Protein AF-A0A9W5AZA9-F1 (afdb_monomer)

pLDDT: mean 70.38, std 14.16, range [37.31, 86.62]

Solvent-accessible surface area (backbone atoms only — not comparable to full-atom values): 8116 Å² total; per-residue (Å²): 140,56,72,41,82,27,40,48,10,32,80,71,40,47,62,55,50,53,53,54,44,68,68,46,66,74,88,28,56,55,40,79,75,45,79,44,80,53,86,59,18,37,34,38,29,53,46,67,48,59,81,90,66,75,87,56,78,90,48,60,80,94,71,51,73,92,46,60,69,57,52,50,51,50,49,48,52,53,46,31,61,47,6,53,31,16,6,59,90,76,58,41,76,26,45,71,41,76,64,78,76,63,41,36,20,44,24,85,91,42,80,88,41,62,64,61,61,66,68,56,65,79,79,72,84,81,84,79,79,94,71,90,80,75,132

Sequence (135 aa):
MREIIVASGWRHILDEAVAEASRLPPEWCFEISSAETVDGALKLSAAYFSGDIPLDDHLPPEKKIPHPFRAMMRIRETAREKSIQTCECCGRPGQSVGAGDEARVRCPAHEDVVDAVAWGGAASDGYMFDTRMRR

Foldseek 3Di:
DQKFWAAQQQPLVVVVLQVLQVPPDVQQVKDFPDWDDDLSTIIIGIDTHFDPPDQPVVDDPVPGDDTVVVSSVVSRVVSRVLSQQAANPPRDGFHFDDDGSPTGTHHPVDPVCPPRVVVVDPPDDDDDDDDPDDD

Organism: NCBI:txid1183436

Structure (mmCIF, N/CA/C/O backbone):
data_AF-A0A9W5AZA9-F1
#
_entry.id   AF-A0A9W5AZA9-F1
#
loop_
_atom_site.group_PDB
_atom_site.id
_atom_site.type_symbol
_atom_site.label_atom_id
_atom_site.label_alt_id
_atom_site.label_comp_id
_atom_site.label_asym_id
_atom_site.label_entity_id
_atom_site.label_seq_id
_atom_site.pdbx_PDB_ins_code
_atom_site.Cartn_x
_atom_site.Cartn_y
_atom_site.Cartn_z
_atom_site.occupancy
_atom_site.B_iso_or_equiv
_atom_site.auth_seq_id
_atom_site.auth_comp_id
_atom_site.auth_asym_id
_atom_site.auth_atom_id
_atom_site.pdbx_PDB_model_num
ATOM 1 N N . MET A 1 1 ? 17.398 0.829 2.346 1.00 41.88 1 MET A N 1
ATOM 2 C CA . MET A 1 1 ? 16.178 0.869 3.181 1.00 41.88 1 MET A CA 1
ATOM 3 C C . MET A 1 1 ? 15.027 0.320 2.341 1.00 41.88 1 MET A C 1
ATOM 5 O O . MET A 1 1 ? 14.729 0.926 1.322 1.00 41.88 1 MET A O 1
ATOM 9 N N . ARG A 1 2 ? 14.480 -0.860 2.672 1.00 58.00 2 ARG A N 1
ATOM 10 C CA . ARG A 1 2 ? 13.420 -1.571 1.909 1.00 58.00 2 ARG A CA 1
ATOM 11 C C . ARG A 1 2 ? 12.146 -1.762 2.743 1.00 58.00 2 ARG A C 1
ATOM 13 O O . ARG A 1 2 ? 11.429 -2.738 2.579 1.00 58.00 2 ARG A O 1
ATOM 20 N N . GLU A 1 3 ? 11.931 -0.857 3.684 1.00 60.31 3 GLU A N 1
ATOM 21 C CA . GLU A 1 3 ? 10.948 -0.987 4.753 1.00 60.31 3 GLU A CA 1
ATOM 22 C C . GLU A 1 3 ? 9.810 0.013 4.518 1.00 60.31 3 GLU A C 1
ATOM 24 O O . GLU A 1 3 ? 10.051 1.148 4.101 1.00 60.31 3 GLU A O 1
ATOM 29 N N . ILE A 1 4 ? 8.573 -0.406 4.763 1.00 59.47 4 ILE A N 1
ATOM 30 C CA . ILE A 1 4 ? 7.351 0.345 4.484 1.00 59.47 4 ILE A CA 1
ATOM 31 C C . ILE A 1 4 ? 6.523 0.377 5.761 1.00 59.47 4 ILE A C 1
ATOM 33 O O . ILE A 1 4 ? 6.004 -0.653 6.161 1.00 59.47 4 ILE A O 1
ATOM 37 N N . ILE A 1 5 ? 6.364 1.546 6.375 1.00 57.38 5 ILE A N 1
ATOM 38 C CA . ILE A 1 5 ? 5.525 1.716 7.568 1.00 57.38 5 ILE A CA 1
ATOM 39 C C . ILE A 1 5 ? 4.100 2.100 7.127 1.00 57.38 5 ILE A C 1
ATOM 41 O O . ILE A 1 5 ? 3.917 3.058 6.373 1.00 57.38 5 ILE A O 1
ATOM 45 N N . VAL A 1 6 ? 3.099 1.348 7.580 1.00 59.56 6 VAL A N 1
ATOM 46 C CA . VAL A 1 6 ? 1.676 1.427 7.216 1.00 59.56 6 VAL A CA 1
ATOM 47 C C . VAL A 1 6 ? 0.844 1.510 8.496 1.00 59.56 6 VAL A C 1
ATOM 49 O O . VAL A 1 6 ? 1.159 0.847 9.474 1.00 59.56 6 VAL A O 1
ATOM 52 N N . ALA A 1 7 ? -0.220 2.316 8.516 1.00 63.88 7 ALA A N 1
ATOM 53 C CA . ALA A 1 7 ? -1.027 2.513 9.724 1.00 63.88 7 ALA A CA 1
ATOM 54 C C . ALA A 1 7 ? -1.801 1.254 10.173 1.00 63.88 7 ALA A C 1
ATOM 56 O O . ALA A 1 7 ? -1.873 0.246 9.470 1.00 63.88 7 ALA A O 1
ATOM 57 N N . SER A 1 8 ? -2.410 1.368 11.344 1.00 62.84 8 SER A N 1
ATOM 58 C CA . SER A 1 8 ? -2.934 0.321 12.216 1.00 62.84 8 SER A CA 1
ATOM 59 C C . SER A 1 8 ? -3.923 -0.668 11.546 1.00 62.84 8 SER A C 1
ATOM 61 O O . SER A 1 8 ? -3.855 -1.863 11.818 1.00 62.84 8 SER A O 1
ATOM 63 N N . GLY A 1 9 ? -4.727 -0.240 10.554 1.00 60.22 9 GLY A N 1
ATOM 64 C CA . GLY A 1 9 ? -5.720 -1.031 9.781 1.00 60.22 9 GLY A CA 1
ATOM 65 C C . GLY A 1 9 ? -5.203 -2.087 8.788 1.00 60.22 9 GLY A C 1
ATOM 66 O O . GLY A 1 9 ? -5.942 -2.540 7.915 1.00 60.22 9 GLY A O 1
ATOM 67 N N . TRP A 1 10 ? -3.931 -2.461 8.851 1.00 69.44 10 TRP A N 1
ATOM 68 C CA . TRP A 1 10 ? -3.207 -3.090 7.743 1.00 69.44 10 TRP A CA 1
ATOM 69 C C . TRP A 1 10 ? -3.483 -4.577 7.487 1.00 69.44 10 TRP A C 1
ATOM 71 O O . TRP A 1 10 ? -3.252 -5.049 6.375 1.00 69.44 10 TRP A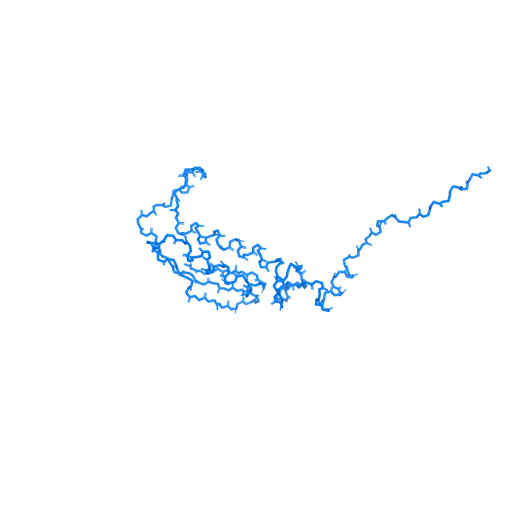 O 1
ATOM 81 N N . ARG A 1 11 ? -3.931 -5.344 8.489 1.00 68.00 11 ARG A N 1
ATOM 82 C CA . ARG A 1 11 ? -3.988 -6.818 8.394 1.00 68.00 11 ARG A CA 1
ATOM 83 C C . ARG A 1 11 ? -4.938 -7.302 7.300 1.00 68.00 11 ARG A C 1
ATOM 85 O O . ARG A 1 11 ? -4.662 -8.303 6.655 1.00 68.00 11 ARG A O 1
ATOM 92 N N . HIS A 1 12 ? -6.001 -6.542 7.048 1.00 71.44 12 HIS A N 1
ATOM 93 C CA . HIS A 1 12 ? -6.952 -6.784 5.961 1.00 71.44 12 HIS A CA 1
ATOM 94 C C . HIS A 1 12 ? -6.482 -6.256 4.597 1.00 71.44 12 HIS A C 1
ATOM 96 O O . HIS A 1 12 ? -7.075 -6.583 3.578 1.00 71.44 12 HIS A O 1
ATOM 102 N N . ILE A 1 13 ? -5.419 -5.453 4.572 1.00 75.62 13 ILE A N 1
ATOM 103 C CA . ILE A 1 13 ? -4.861 -4.830 3.365 1.00 75.62 13 ILE A CA 1
ATOM 104 C C . ILE A 1 13 ? -3.607 -5.574 2.897 1.00 75.62 13 ILE A C 1
ATOM 106 O O . ILE A 1 13 ? -3.236 -5.467 1.730 1.00 75.62 13 ILE A O 1
ATOM 110 N N . LEU A 1 14 ? -2.971 -6.362 3.773 1.00 76.31 14 LEU A N 1
ATOM 111 C CA . LEU A 1 14 ? -1.804 -7.170 3.424 1.00 76.31 14 LEU A CA 1
ATOM 112 C C . LEU A 1 14 ? -2.098 -8.086 2.234 1.00 76.31 14 LEU A C 1
ATOM 114 O O . LEU A 1 14 ? -1.330 -8.084 1.278 1.00 76.31 14 LEU A O 1
ATOM 118 N N . ASP A 1 15 ? -3.215 -8.815 2.263 1.00 77.06 15 ASP A N 1
ATOM 119 C CA . ASP A 1 15 ? -3.584 -9.740 1.187 1.00 77.06 15 ASP A CA 1
ATOM 120 C C . ASP A 1 15 ? -3.791 -9.003 -0.144 1.00 77.06 15 ASP A C 1
ATOM 122 O O . ASP A 1 15 ? -3.382 -9.487 -1.198 1.00 77.06 15 ASP A O 1
ATOM 126 N N . GLU A 1 16 ? -4.353 -7.791 -0.108 1.00 78.62 16 GLU A N 1
ATOM 127 C CA . GLU A 1 16 ? -4.492 -6.949 -1.298 1.00 78.62 16 GLU A CA 1
ATOM 128 C C . GLU A 1 16 ? -3.138 -6.450 -1.812 1.00 78.62 16 GLU A C 1
ATOM 130 O O . GLU A 1 16 ? -2.905 -6.433 -3.021 1.00 78.62 16 GLU A O 1
ATOM 135 N N . ALA A 1 17 ? -2.234 -6.063 -0.910 1.00 79.94 17 ALA A N 1
ATOM 136 C CA . ALA A 1 17 ? -0.889 -5.619 -1.260 1.00 79.94 17 ALA A CA 1
ATOM 137 C C . ALA A 1 17 ? -0.052 -6.765 -1.853 1.00 79.94 17 ALA A C 1
ATOM 139 O O . ALA A 1 17 ? 0.654 -6.558 -2.839 1.00 79.94 17 ALA A O 1
ATOM 140 N N . VAL A 1 18 ? -0.171 -7.976 -1.300 1.00 81.56 18 VAL A N 1
ATOM 141 C CA . VAL A 1 18 ? 0.442 -9.202 -1.835 1.00 81.56 18 VAL A CA 1
ATOM 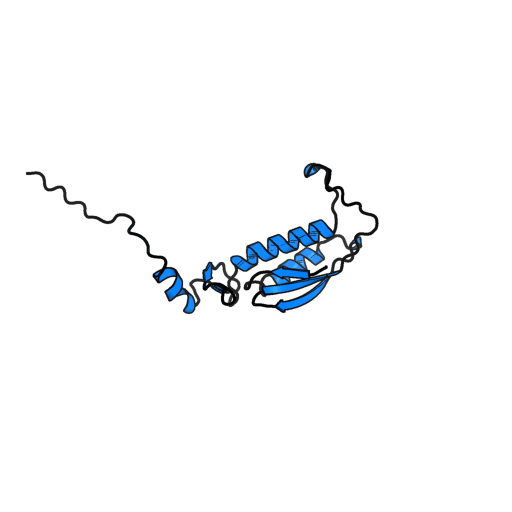142 C C . VAL A 1 18 ? -0.159 -9.549 -3.198 1.00 81.56 18 VAL A C 1
ATOM 144 O O . VAL A 1 18 ? 0.576 -9.854 -4.137 1.00 81.56 18 VAL A O 1
ATOM 147 N N . ALA A 1 19 ? -1.481 -9.449 -3.351 1.00 83.38 19 ALA A N 1
ATOM 148 C CA . ALA A 1 19 ? -2.140 -9.688 -4.630 1.00 83.38 19 ALA A CA 1
ATOM 149 C C . ALA A 1 19 ? -1.693 -8.681 -5.702 1.00 83.38 19 ALA A C 1
ATOM 151 O O . ALA A 1 19 ? -1.402 -9.078 -6.828 1.00 83.38 19 ALA A O 1
ATOM 152 N N . GLU A 1 20 ? -1.582 -7.394 -5.372 1.00 83.31 20 GLU A N 1
ATOM 153 C CA . GLU A 1 20 ? -1.075 -6.370 -6.292 1.00 83.31 20 GLU A CA 1
ATOM 154 C C . GLU A 1 20 ? 0.400 -6.606 -6.644 1.00 83.31 20 GLU A C 1
ATOM 156 O O . GLU A 1 20 ? 0.770 -6.526 -7.815 1.00 83.31 20 GLU A O 1
ATOM 161 N N . ALA A 1 21 ? 1.227 -6.979 -5.663 1.00 82.38 21 ALA A N 1
ATOM 162 C CA . ALA A 1 21 ? 2.617 -7.371 -5.884 1.00 82.38 21 ALA A CA 1
ATOM 163 C C . ALA A 1 21 ? 2.735 -8.559 -6.854 1.00 82.38 21 ALA A C 1
ATOM 165 O O . ALA A 1 21 ? 3.568 -8.531 -7.755 1.00 82.38 21 ALA A O 1
ATOM 166 N N . SER A 1 22 ? 1.854 -9.559 -6.739 1.00 81.31 22 SER A N 1
ATOM 167 C CA . SER A 1 22 ? 1.842 -10.732 -7.628 1.00 81.31 22 SER A CA 1
ATOM 168 C C . SER A 1 22 ? 1.439 -10.425 -9.078 1.00 81.31 22 SER A C 1
ATOM 170 O O . SER A 1 22 ? 1.697 -11.229 -9.970 1.00 81.31 22 SER A O 1
ATOM 172 N N . ARG A 1 23 ? 0.811 -9.267 -9.329 1.00 85.75 23 ARG A N 1
ATOM 173 C CA . ARG A 1 23 ? 0.447 -8.801 -10.680 1.00 85.75 23 ARG A CA 1
ATOM 174 C C . ARG A 1 23 ? 1.567 -8.022 -11.359 1.00 85.75 23 ARG A C 1
ATOM 176 O O . ARG A 1 23 ? 1.423 -7.655 -12.526 1.00 85.75 23 ARG A O 1
ATOM 183 N N . LEU A 1 24 ? 2.639 -7.710 -10.633 1.00 85.75 24 LEU A N 1
ATOM 184 C CA . LEU A 1 24 ? 3.785 -7.022 -11.205 1.00 85.75 24 LEU A CA 1
ATOM 185 C C . LEU A 1 24 ? 4.522 -7.929 -12.199 1.00 85.75 24 LEU A C 1
ATOM 187 O O . LEU A 1 24 ? 4.432 -9.154 -12.102 1.00 85.75 24 LEU A O 1
ATOM 191 N N . PRO A 1 25 ? 5.252 -7.334 -13.158 1.00 84.69 25 PRO A N 1
ATOM 192 C CA . PRO A 1 25 ? 6.022 -8.102 -14.120 1.00 84.69 25 PRO A CA 1
ATOM 193 C C . PRO A 1 25 ? 6.980 -9.086 -13.421 1.00 84.69 25 PRO A C 1
ATOM 195 O O . PRO A 1 25 ? 7.720 -8.674 -12.518 1.00 84.69 25 PRO A O 1
ATOM 198 N N . PRO A 1 26 ? 6.970 -10.381 -13.793 1.00 82.38 26 PRO A N 1
ATOM 199 C CA . PRO A 1 26 ? 7.741 -11.417 -13.105 1.00 82.38 26 PRO A CA 1
ATOM 200 C C . PRO A 1 26 ? 9.254 -11.171 -13.173 1.00 82.38 26 PRO A C 1
ATOM 202 O O . PRO A 1 26 ? 9.981 -11.574 -12.269 1.00 82.38 26 PRO A O 1
ATOM 205 N N . GLU A 1 27 ? 9.736 -10.459 -14.195 1.00 83.19 27 GLU A N 1
ATOM 206 C CA . GLU A 1 27 ? 11.138 -10.066 -14.349 1.00 83.19 27 GLU A CA 1
ATOM 207 C C . GLU A 1 27 ? 11.641 -9.116 -13.251 1.00 83.19 27 GLU A C 1
ATOM 20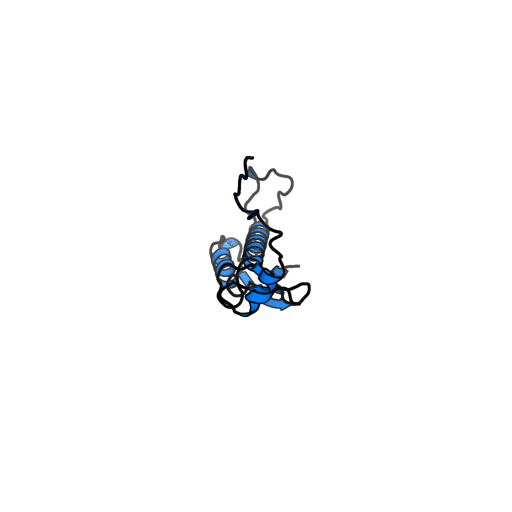9 O O . GLU A 1 27 ? 12.849 -8.984 -13.056 1.00 83.19 27 GLU A O 1
ATOM 214 N N . TRP A 1 28 ? 10.738 -8.460 -12.516 1.00 83.12 28 TRP A N 1
ATOM 215 C CA . TRP A 1 28 ? 11.106 -7.595 -11.394 1.00 83.12 28 TRP A CA 1
ATOM 216 C C . TRP A 1 28 ? 11.344 -8.370 -10.100 1.00 83.12 28 TRP A C 1
ATOM 218 O O . TRP A 1 28 ? 11.799 -7.765 -9.127 1.00 83.12 28 TRP A O 1
ATOM 228 N N . CYS A 1 29 ? 11.045 -9.676 -10.067 1.00 81.75 29 CYS A N 1
ATOM 229 C CA . CYS A 1 29 ? 11.191 -10.535 -8.888 1.00 81.75 29 CYS A CA 1
ATOM 230 C C . CYS A 1 29 ? 10.653 -9.860 -7.614 1.00 81.75 29 CYS A C 1
ATOM 232 O O . CYS A 1 29 ? 11.334 -9.822 -6.588 1.00 81.75 29 CYS A O 1
ATOM 234 N N . PHE A 1 30 ? 9.483 -9.222 -7.721 1.00 84.12 30 PHE A N 1
ATOM 235 C CA . PHE A 1 30 ? 8.919 -8.440 -6.631 1.00 84.12 30 PHE A CA 1
ATOM 236 C C . PHE A 1 30 ? 8.230 -9.366 -5.628 1.00 84.12 30 PHE A C 1
ATOM 238 O O . PHE A 1 30 ? 7.263 -10.044 -5.964 1.00 84.12 30 PHE A O 1
ATOM 245 N N . GLU A 1 31 ? 8.692 -9.346 -4.384 1.00 80.75 31 GLU A N 1
ATOM 246 C CA . GLU A 1 31 ? 8.166 -10.171 -3.302 1.00 80.75 31 GLU A CA 1
ATOM 247 C C . GLU A 1 31 ? 8.120 -9.375 -1.995 1.00 80.75 31 GLU A C 1
ATOM 249 O O . GLU A 1 31 ? 9.061 -8.660 -1.647 1.00 80.75 31 GLU A O 1
ATOM 254 N N . ILE A 1 32 ? 7.026 -9.501 -1.243 1.00 80.00 32 ILE A N 1
ATOM 255 C CA . ILE A 1 32 ? 6.939 -8.961 0.118 1.00 80.00 32 ILE A CA 1
ATOM 256 C C . ILE A 1 32 ? 7.598 -9.980 1.053 1.00 80.00 32 ILE A C 1
ATOM 258 O O . ILE A 1 32 ? 7.045 -11.043 1.309 1.00 80.00 32 ILE A O 1
ATOM 262 N N . SER A 1 33 ? 8.797 -9.663 1.540 1.00 78.06 33 SER A N 1
ATOM 263 C CA . SER A 1 33 ? 9.662 -10.579 2.287 1.00 78.06 33 SER A CA 1
ATOM 264 C C . SER A 1 33 ? 9.346 -10.661 3.783 1.00 78.06 33 SER A C 1
ATOM 266 O O . SER A 1 33 ? 9.656 -11.666 4.414 1.00 78.06 33 SER A O 1
ATOM 268 N N . SER A 1 34 ? 8.791 -9.604 4.386 1.00 74.25 34 SER A N 1
ATOM 269 C CA . SER A 1 34 ? 8.369 -9.629 5.795 1.00 74.25 34 SER A CA 1
ATOM 270 C C . SER A 1 34 ? 7.261 -8.622 6.095 1.00 74.25 34 SER A C 1
ATOM 272 O O . SER A 1 34 ? 7.097 -7.632 5.380 1.00 74.25 34 SER A O 1
ATOM 274 N N . ALA A 1 35 ? 6.506 -8.886 7.161 1.00 72.88 35 ALA A N 1
ATOM 275 C CA . ALA A 1 35 ? 5.461 -8.022 7.695 1.00 72.88 35 ALA A CA 1
ATOM 276 C C . ALA A 1 35 ? 5.524 -8.067 9.232 1.00 72.88 35 ALA A C 1
ATOM 278 O O . ALA A 1 35 ? 5.277 -9.113 9.829 1.00 72.88 35 ALA A O 1
ATOM 279 N N . GLU A 1 36 ? 5.887 -6.957 9.871 1.00 74.25 36 GLU A N 1
ATOM 280 C CA . GLU A 1 36 ? 6.067 -6.841 11.326 1.00 74.25 36 GLU A CA 1
ATOM 281 C C . GLU A 1 36 ? 5.289 -5.650 11.886 1.00 74.25 36 GLU A C 1
ATOM 283 O O . GLU A 1 36 ? 5.202 -4.619 11.233 1.00 74.25 36 GLU A O 1
ATOM 288 N N . THR A 1 37 ? 4.766 -5.734 13.108 1.00 68.94 37 THR A N 1
ATOM 289 C CA . THR A 1 37 ? 4.180 -4.563 13.780 1.00 68.94 37 THR A CA 1
ATOM 290 C C . THR A 1 37 ? 5.260 -3.831 14.579 1.00 68.94 37 THR A C 1
ATOM 292 O O . THR A 1 37 ? 5.864 -4.422 15.470 1.00 68.94 37 THR A O 1
ATOM 295 N N . VAL A 1 38 ? 5.482 -2.550 14.289 1.00 69.88 38 VAL A N 1
ATOM 296 C CA . VAL A 1 38 ? 6.410 -1.649 14.987 1.00 69.88 38 VAL A CA 1
ATOM 297 C C . VAL A 1 38 ? 5.641 -0.379 15.354 1.00 69.88 38 VAL A C 1
ATOM 299 O O . VAL A 1 38 ? 5.082 0.266 14.473 1.00 69.88 38 VAL A O 1
ATOM 302 N N . ASP A 1 39 ? 5.578 -0.047 16.646 1.00 64.44 39 ASP A N 1
ATOM 303 C CA . ASP A 1 39 ? 4.915 1.163 17.169 1.00 64.44 39 ASP A CA 1
ATOM 304 C C . ASP A 1 39 ? 3.460 1.339 16.684 1.00 64.44 39 ASP A C 1
ATOM 306 O O . ASP A 1 39 ? 3.050 2.399 16.220 1.00 64.44 39 ASP A O 1
ATOM 310 N N . GLY A 1 40 ? 2.673 0.255 16.710 1.00 61.25 40 GLY A N 1
ATOM 311 C CA . GLY A 1 40 ? 1.272 0.262 16.254 1.00 61.25 40 GLY A CA 1
ATOM 312 C C . GLY A 1 40 ? 1.088 0.318 14.730 1.00 61.25 40 GLY A C 1
ATOM 313 O O . GLY A 1 40 ? -0.028 0.163 14.236 1.00 61.25 40 GLY A O 1
ATOM 314 N N . ALA A 1 41 ? 2.173 0.458 13.971 1.00 64.31 41 ALA A N 1
ATOM 315 C CA . ALA A 1 41 ? 2.182 0.460 12.519 1.00 64.31 41 ALA A CA 1
ATOM 316 C C . ALA A 1 41 ? 2.738 -0.861 11.964 1.00 64.31 41 ALA A C 1
ATOM 318 O O . ALA A 1 41 ? 3.592 -1.506 12.564 1.00 64.31 41 ALA A O 1
ATOM 319 N N . LEU A 1 42 ? 2.279 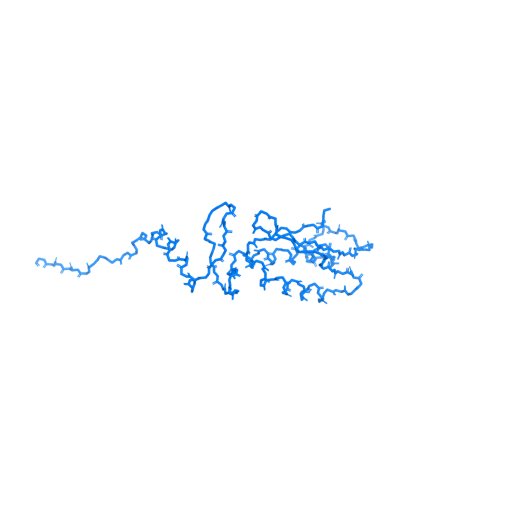-1.281 10.789 1.00 68.44 42 LEU A N 1
ATOM 320 C CA . LEU A 1 42 ? 2.894 -2.384 10.063 1.00 68.44 42 LEU A CA 1
ATOM 321 C C . LEU A 1 42 ? 4.087 -1.917 9.263 1.00 68.44 42 LEU A C 1
ATOM 323 O O . LEU A 1 42 ? 3.966 -1.093 8.366 1.00 68.44 42 LEU A O 1
ATOM 327 N N . LYS A 1 43 ? 5.209 -2.565 9.495 1.00 73.88 43 LYS A N 1
ATOM 328 C CA . LYS A 1 43 ? 6.398 -2.535 8.678 1.00 73.88 43 LYS A CA 1
ATOM 329 C C . LYS A 1 43 ? 6.374 -3.688 7.664 1.00 73.88 43 LYS A C 1
ATOM 331 O O . LYS A 1 43 ? 6.561 -4.841 8.041 1.00 73.88 43 LYS A O 1
ATOM 336 N N . LEU A 1 44 ? 6.176 -3.393 6.379 1.00 72.88 44 LEU A N 1
ATOM 337 C CA . LEU A 1 44 ? 6.400 -4.342 5.281 1.00 72.88 44 LEU A CA 1
ATOM 338 C C . LEU A 1 44 ? 7.820 -4.203 4.755 1.00 72.88 44 LEU A C 1
ATOM 340 O O . LEU A 1 44 ? 8.266 -3.095 4.469 1.00 72.88 44 LEU A O 1
ATOM 344 N N . SER A 1 45 ? 8.503 -5.318 4.544 1.00 76.25 45 SER A N 1
ATOM 345 C CA . SER A 1 45 ? 9.739 -5.340 3.768 1.00 76.25 45 SER A CA 1
ATOM 346 C C . SER A 1 45 ? 9.477 -5.985 2.421 1.00 76.25 45 SER A C 1
ATOM 348 O O . SER A 1 45 ? 8.816 -7.017 2.354 1.00 76.25 45 SER A O 1
ATOM 350 N N . ALA A 1 46 ? 9.992 -5.384 1.351 1.00 81.25 46 ALA A N 1
ATOM 351 C CA . ALA A 1 46 ? 9.880 -5.934 0.004 1.00 81.25 46 ALA A CA 1
ATOM 352 C C . ALA A 1 46 ? 11.260 -6.138 -0.626 1.00 81.25 46 ALA A C 1
ATOM 354 O O . ALA A 1 46 ? 12.150 -5.290 -0.515 1.00 81.25 46 ALA A O 1
ATOM 355 N N . ALA A 1 47 ? 11.430 -7.256 -1.320 1.00 82.38 47 ALA A N 1
ATOM 356 C CA . ALA A 1 47 ? 12.542 -7.526 -2.210 1.00 82.38 47 ALA A CA 1
ATOM 357 C C . ALA A 1 47 ? 12.082 -7.309 -3.655 1.00 82.38 47 ALA A C 1
ATOM 359 O O . ALA A 1 47 ? 10.984 -7.697 -4.034 1.00 82.38 47 ALA A O 1
ATOM 360 N N . TYR A 1 48 ? 12.914 -6.655 -4.457 1.00 81.94 48 TYR A N 1
ATOM 361 C CA . TYR A 1 48 ? 12.705 -6.533 -5.894 1.00 81.94 48 TYR A CA 1
ATOM 362 C C . TYR A 1 48 ? 14.050 -6.364 -6.594 1.00 81.94 48 TYR A C 1
ATOM 364 O O . TYR A 1 48 ? 15.037 -5.927 -5.988 1.00 81.94 48 TYR A O 1
ATOM 372 N N . PHE A 1 49 ? 14.071 -6.687 -7.880 1.00 82.06 49 PHE A N 1
ATOM 373 C CA . PHE A 1 49 ? 15.199 -6.502 -8.774 1.00 82.06 49 PHE A CA 1
ATOM 374 C C . PHE A 1 49 ? 14.887 -5.367 -9.754 1.00 82.06 49 PHE A C 1
ATOM 376 O O . PHE A 1 49 ? 13.967 -5.463 -10.559 1.00 82.06 49 PHE A O 1
ATOM 383 N N . SER A 1 50 ? 15.636 -4.264 -9.667 1.00 73.81 50 SER A N 1
ATOM 384 C CA . SER A 1 50 ? 15.490 -3.129 -10.591 1.00 73.81 50 SER A CA 1
ATOM 385 C C . SER A 1 50 ? 16.230 -3.316 -11.913 1.00 73.81 50 SER A C 1
ATOM 387 O O . SER A 1 50 ? 15.928 -2.607 -12.868 1.00 73.81 50 SER A O 1
ATOM 389 N N . GLY A 1 51 ? 17.186 -4.251 -11.980 1.00 74.00 51 GLY A N 1
ATOM 390 C CA . GLY A 1 51 ? 18.066 -4.410 -13.138 1.00 74.00 51 GLY A CA 1
ATOM 391 C C . GLY A 1 51 ? 18.737 -3.095 -13.543 1.00 74.00 51 GLY A C 1
ATOM 392 O O . GLY A 1 51 ? 19.086 -2.287 -12.681 1.00 74.00 51 GLY A O 1
ATOM 393 N N . ASP A 1 52 ? 18.851 -2.885 -14.855 1.00 75.25 52 ASP A N 1
ATOM 394 C CA . ASP A 1 52 ? 19.418 -1.684 -15.486 1.00 75.25 52 ASP A CA 1
ATOM 395 C C . ASP A 1 52 ? 18.361 -0.612 -15.817 1.00 75.25 52 ASP A C 1
ATOM 397 O O . ASP A 1 52 ? 18.596 0.257 -16.657 1.00 75.25 52 ASP A O 1
ATOM 401 N N . ILE A 1 53 ? 17.170 -0.663 -15.208 1.00 78.50 53 ILE A N 1
ATOM 402 C CA . ILE A 1 53 ? 16.123 0.332 -15.470 1.00 78.50 53 ILE A CA 1
ATOM 403 C C . ILE A 1 53 ? 16.519 1.645 -14.770 1.00 78.50 53 ILE A C 1
ATOM 405 O O . ILE A 1 53 ? 16.579 1.682 -13.538 1.00 78.50 53 ILE A O 1
ATOM 409 N N . PRO A 1 54 ? 16.787 2.742 -15.502 1.00 78.94 54 PRO A N 1
ATOM 410 C CA . PRO A 1 54 ? 17.183 3.997 -14.879 1.00 78.94 54 PRO A CA 1
ATOM 411 C C . PRO A 1 54 ? 16.001 4.660 -14.161 1.00 78.94 54 PRO A C 1
ATOM 413 O O . PRO A 1 54 ? 14.865 4.627 -14.639 1.00 78.94 54 PRO A O 1
ATOM 416 N N . LEU A 1 55 ? 16.280 5.340 -13.042 1.00 75.94 55 LEU A N 1
ATOM 417 C CA . LEU A 1 55 ? 15.336 6.299 -12.463 1.00 75.94 55 LEU A CA 1
ATOM 418 C C . LEU A 1 55 ? 15.321 7.562 -13.334 1.00 75.94 55 LEU A C 1
ATOM 420 O O . LEU A 1 55 ? 16.161 8.453 -13.220 1.00 75.94 55 LEU A O 1
ATOM 424 N N . ASP A 1 56 ? 14.339 7.648 -14.217 1.00 83.19 56 ASP A N 1
ATOM 425 C CA . ASP A 1 56 ? 14.069 8.782 -15.101 1.00 83.19 56 ASP A CA 1
ATOM 426 C C . ASP A 1 56 ? 13.243 9.882 -14.403 1.00 83.19 56 ASP A C 1
ATOM 428 O O . ASP A 1 56 ? 12.317 10.455 -14.969 1.00 83.19 56 ASP A O 1
ATOM 432 N N . ASP A 1 57 ? 13.564 10.194 -13.144 1.00 79.94 57 ASP A N 1
ATOM 433 C CA . ASP A 1 57 ? 12.775 11.125 -12.316 1.00 79.94 57 ASP A CA 1
ATOM 434 C C . ASP A 1 57 ? 12.750 12.567 -12.838 1.00 79.94 57 ASP A C 1
ATOM 436 O O . ASP A 1 57 ? 11.860 13.337 -12.480 1.00 79.94 57 ASP A O 1
ATOM 440 N N . HIS A 1 58 ? 13.691 12.909 -13.717 1.00 82.38 58 HIS A N 1
ATOM 441 C CA . HIS A 1 58 ? 13.748 14.183 -14.426 1.00 82.38 58 HIS A CA 1
ATOM 442 C C . HIS A 1 58 ? 12.708 14.299 -15.555 1.00 82.38 58 HIS A C 1
ATOM 444 O O . HIS A 1 58 ? 12.479 15.400 -16.057 1.00 82.38 58 HIS A O 1
ATOM 450 N N . LEU A 1 59 ? 12.091 13.190 -15.981 1.00 85.38 59 LEU A N 1
ATOM 451 C CA . LEU A 1 59 ? 11.072 13.185 -17.027 1.00 85.38 59 LEU A CA 1
ATOM 452 C C . LEU A 1 59 ? 9.670 13.489 -16.466 1.00 85.38 59 LEU A C 1
ATOM 454 O O . LEU A 1 59 ? 9.353 13.134 -15.322 1.00 85.38 59 LEU A O 1
ATO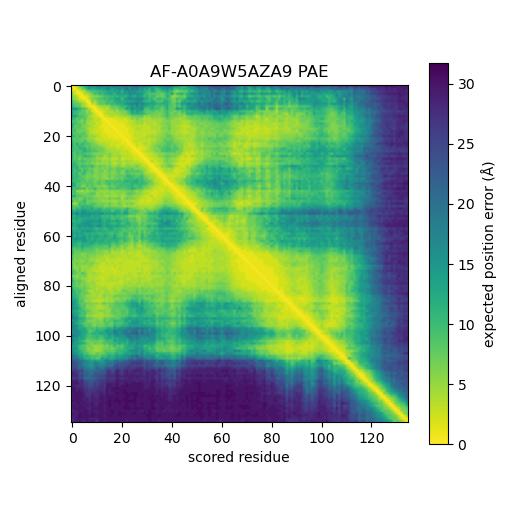M 458 N N . PRO A 1 60 ? 8.796 14.123 -17.273 1.00 86.62 60 PRO A N 1
ATOM 459 C CA . PRO A 1 60 ? 7.410 14.361 -16.889 1.00 86.62 60 PRO A CA 1
ATOM 460 C C . PRO A 1 60 ? 6.645 13.038 -16.696 1.00 86.62 60 PRO A C 1
ATOM 462 O O . PRO A 1 60 ? 7.015 12.027 -17.301 1.00 86.62 60 PRO A O 1
ATOM 465 N N . PRO A 1 61 ? 5.569 13.023 -15.882 1.00 81.19 61 PRO A N 1
ATOM 466 C CA . PRO A 1 61 ? 4.859 11.803 -15.497 1.00 81.19 61 PRO A CA 1
ATOM 467 C C . PRO A 1 61 ? 4.388 10.929 -16.663 1.00 81.19 61 PRO A C 1
ATOM 469 O O . PRO A 1 61 ? 4.429 9.710 -16.536 1.00 81.19 61 PRO A O 1
ATOM 472 N N . GLU A 1 62 ? 3.995 11.512 -17.802 1.00 84.00 62 GLU A N 1
ATOM 473 C CA . GLU A 1 62 ? 3.518 10.727 -18.951 1.00 84.00 62 GLU A CA 1
ATOM 474 C C . GLU A 1 62 ? 4.641 9.976 -19.683 1.00 84.00 62 GLU A C 1
ATOM 476 O O . GLU A 1 62 ? 4.369 9.073 -20.470 1.00 84.00 62 GLU A O 1
ATOM 481 N N . LYS A 1 63 ? 5.905 10.347 -19.445 1.00 85.44 63 LYS A N 1
ATOM 482 C CA . LYS A 1 63 ? 7.089 9.740 -20.075 1.00 85.44 63 LYS A CA 1
ATOM 483 C C . LYS A 1 63 ? 7.863 8.820 -19.135 1.00 85.44 63 LYS A C 1
ATOM 485 O O . LYS A 1 63 ? 8.905 8.305 -19.527 1.00 85.44 63 LYS A O 1
ATOM 490 N N . LYS A 1 64 ? 7.364 8.638 -17.911 1.00 83.75 64 LYS A N 1
ATOM 491 C CA . LYS A 1 64 ? 8.017 7.849 -16.872 1.00 83.75 64 LYS A CA 1
ATOM 492 C C . LYS A 1 64 ? 7.976 6.361 -17.201 1.00 83.75 64 LYS A C 1
ATOM 494 O O . LYS A 1 64 ? 6.905 5.781 -17.372 1.00 83.75 64 LYS A O 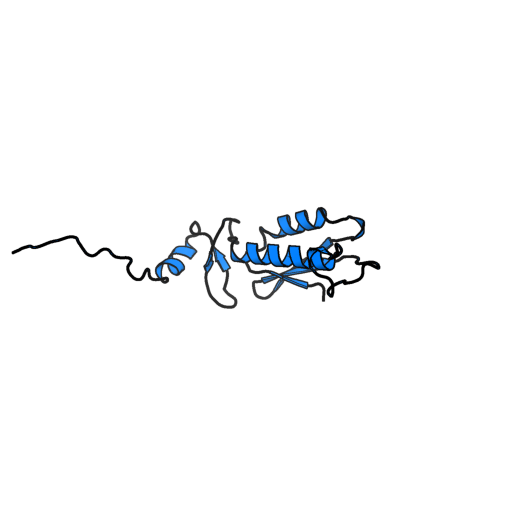1
ATOM 499 N N . ILE A 1 65 ? 9.145 5.733 -17.226 1.00 84.50 65 ILE A N 1
ATOM 500 C CA . ILE A 1 65 ? 9.290 4.298 -17.458 1.00 84.50 65 ILE A CA 1
ATOM 501 C C . ILE A 1 65 ? 8.721 3.522 -16.250 1.00 84.50 65 ILE A C 1
ATOM 503 O O . ILE A 1 65 ? 8.914 3.931 -15.092 1.00 84.50 65 ILE A O 1
ATOM 507 N N . PRO A 1 66 ? 8.012 2.400 -16.475 1.00 84.56 66 PRO A N 1
ATOM 508 C CA . PRO A 1 66 ? 7.626 1.490 -15.404 1.00 84.56 66 PRO A CA 1
ATOM 509 C C . PRO A 1 66 ? 8.862 1.000 -14.640 1.00 84.56 66 PRO A C 1
ATOM 511 O O . PRO A 1 66 ? 9.790 0.458 -15.232 1.00 84.56 66 PRO A O 1
ATOM 514 N N . HIS A 1 67 ? 8.878 1.193 -13.322 1.00 85.44 67 HIS A N 1
ATOM 515 C CA . HIS A 1 67 ? 10.019 0.840 -12.478 1.00 85.44 67 HIS A CA 1
ATOM 516 C C . HIS A 1 67 ? 9.536 0.161 -11.185 1.00 85.44 67 HIS A C 1
ATOM 518 O O . HIS A 1 67 ? 8.589 0.663 -10.563 1.00 85.44 67 HIS A O 1
ATOM 524 N N . PRO A 1 68 ? 10.192 -0.915 -10.708 1.00 84.88 68 PRO A N 1
ATOM 525 C CA . PRO A 1 68 ? 9.747 -1.658 -9.527 1.00 84.88 68 PRO A CA 1
ATOM 526 C C . PRO A 1 68 ? 9.724 -0.813 -8.248 1.00 84.88 68 PRO A C 1
ATOM 528 O O . PRO A 1 68 ? 8.794 -0.921 -7.458 1.00 84.88 68 PRO A O 1
ATOM 531 N N . PHE A 1 69 ? 10.664 0.123 -8.077 1.00 83.56 69 PHE A N 1
ATOM 532 C CA . PHE A 1 69 ? 10.598 1.121 -6.994 1.00 83.56 69 PHE A CA 1
ATOM 533 C C . PHE A 1 69 ? 9.314 1.970 -7.031 1.00 83.56 69 PHE A C 1
ATOM 535 O O . PHE A 1 69 ? 8.715 2.221 -5.990 1.00 83.56 69 PHE A O 1
ATOM 542 N N . ARG A 1 70 ? 8.836 2.389 -8.213 1.00 85.25 70 ARG A N 1
ATOM 543 C CA . ARG A 1 70 ? 7.588 3.166 -8.324 1.00 85.25 70 ARG A CA 1
ATOM 544 C C . ARG A 1 70 ? 6.369 2.307 -8.016 1.00 85.25 70 ARG A C 1
ATOM 546 O O . ARG A 1 70 ? 5.450 2.783 -7.360 1.00 85.25 70 ARG A O 1
ATOM 553 N N . ALA A 1 71 ? 6.384 1.044 -8.441 1.00 85.12 71 ALA A N 1
ATOM 554 C CA . ALA A 1 71 ? 5.365 0.076 -8.056 1.00 85.12 71 ALA A CA 1
ATOM 555 C C . ALA A 1 71 ? 5.342 -0.133 -6.533 1.00 85.12 71 ALA A C 1
ATOM 557 O O . ALA A 1 71 ? 4.277 -0.039 -5.931 1.00 85.12 71 ALA A O 1
ATOM 558 N N . MET A 1 72 ? 6.510 -0.288 -5.899 1.00 83.94 72 MET A N 1
ATOM 559 C CA . MET A 1 72 ? 6.645 -0.363 -4.440 1.00 83.94 72 MET A CA 1
ATOM 560 C C . MET A 1 72 ? 6.020 0.857 -3.757 1.00 83.94 72 MET A C 1
ATOM 562 O O . MET A 1 72 ? 5.225 0.709 -2.834 1.00 83.94 72 MET A O 1
ATOM 566 N N . MET A 1 73 ? 6.357 2.064 -4.224 1.00 83.75 73 MET A N 1
ATOM 567 C CA . MET A 1 73 ? 5.830 3.312 -3.669 1.00 83.75 73 MET A CA 1
ATOM 568 C C . MET A 1 73 ? 4.316 3.435 -3.866 1.00 83.75 73 MET A C 1
ATOM 570 O O . MET A 1 73 ? 3.619 3.854 -2.949 1.00 83.75 73 MET A O 1
ATOM 574 N N . ARG A 1 74 ? 3.784 3.013 -5.020 1.00 86.31 74 ARG A N 1
ATOM 575 C CA . ARG A 1 74 ? 2.337 2.992 -5.281 1.00 86.31 74 ARG A CA 1
ATOM 576 C C . ARG A 1 74 ? 1.606 2.022 -4.356 1.00 86.31 74 ARG A C 1
ATOM 578 O O . ARG A 1 74 ? 0.602 2.404 -3.759 1.00 86.31 74 ARG A O 1
ATOM 585 N N . ILE A 1 75 ? 2.110 0.793 -4.225 1.00 83.94 75 ILE A N 1
ATOM 586 C CA . ILE A 1 75 ? 1.554 -0.223 -3.319 1.00 83.94 75 ILE A CA 1
ATOM 587 C C . ILE A 1 75 ? 1.584 0.304 -1.883 1.00 83.94 75 ILE A C 1
ATOM 589 O O . ILE A 1 75 ? 0.585 0.208 -1.178 1.00 83.94 75 ILE A O 1
ATOM 593 N N . ARG A 1 76 ? 2.689 0.939 -1.480 1.00 81.44 76 ARG A N 1
ATOM 594 C CA . ARG A 1 76 ? 2.837 1.584 -0.174 1.00 81.44 76 ARG A CA 1
ATOM 595 C C . ARG A 1 76 ? 1.777 2.654 0.078 1.00 81.44 76 ARG A C 1
ATOM 597 O O . ARG A 1 76 ? 1.105 2.581 1.101 1.00 81.44 76 ARG A O 1
ATOM 604 N N . GLU A 1 77 ? 1.652 3.654 -0.793 1.00 83.19 77 GLU A N 1
ATOM 605 C CA . GLU A 1 77 ? 0.717 4.760 -0.540 1.00 83.19 77 GLU A CA 1
ATOM 606 C C . GLU A 1 77 ? -0.731 4.267 -0.586 1.00 83.19 77 GLU A C 1
ATOM 608 O O . GLU A 1 77 ? -1.516 4.615 0.288 1.00 83.19 77 GLU A O 1
ATOM 613 N N . THR A 1 78 ? -1.051 3.335 -1.490 1.00 83.56 78 THR A N 1
ATOM 614 C CA . THR A 1 78 ? -2.374 2.688 -1.527 1.00 83.56 78 THR A CA 1
ATOM 615 C C . THR A 1 78 ? -2.662 1.933 -0.228 1.00 83.56 78 THR A C 1
ATOM 617 O O . THR A 1 78 ? -3.742 2.065 0.347 1.00 83.56 78 THR A O 1
ATOM 620 N N . ALA A 1 79 ? -1.699 1.147 0.264 1.00 80.38 79 ALA A N 1
ATOM 621 C CA . ALA A 1 79 ? -1.858 0.401 1.506 1.00 80.38 79 ALA A CA 1
ATOM 622 C C . ALA A 1 79 ? -2.018 1.337 2.711 1.00 80.38 79 ALA A C 1
ATOM 624 O O . ALA A 1 79 ? -2.839 1.074 3.586 1.00 80.38 79 ALA A O 1
ATOM 625 N N . ARG A 1 80 ? -1.281 2.454 2.732 1.00 79.12 80 ARG A N 1
ATOM 626 C CA . ARG A 1 80 ? -1.364 3.488 3.769 1.00 79.12 80 ARG A CA 1
ATOM 627 C C . ARG A 1 80 ? -2.703 4.218 3.764 1.00 79.12 80 ARG A C 1
ATOM 629 O O . ARG A 1 80 ? -3.299 4.375 4.823 1.00 79.12 80 ARG A O 1
ATOM 636 N N . GLU A 1 81 ? -3.181 4.654 2.603 1.00 81.19 81 GLU A N 1
ATOM 637 C CA . GLU A 1 81 ? -4.478 5.327 2.468 1.00 81.19 81 GLU A CA 1
ATOM 638 C C . GLU A 1 81 ? -5.627 4.418 2.901 1.00 81.19 81 GLU A C 1
ATOM 640 O O . GLU A 1 81 ? -6.524 4.839 3.633 1.00 81.19 81 GLU A O 1
ATOM 645 N N . LYS A 1 82 ? -5.576 3.140 2.515 1.00 78.69 82 LYS A N 1
ATOM 646 C CA . LYS A 1 82 ? -6.576 2.169 2.956 1.00 78.69 82 LYS A CA 1
ATOM 647 C C . LYS A 1 82 ? -6.471 1.881 4.448 1.00 78.69 82 LYS A C 1
ATOM 649 O O . LYS A 1 82 ? -7.503 1.726 5.099 1.00 78.69 82 LYS A O 1
ATOM 654 N N . SER A 1 83 ? -5.269 1.822 5.021 1.00 74.75 83 SER A N 1
ATOM 655 C CA . SER A 1 83 ? -5.098 1.395 6.415 1.00 74.75 83 SER A CA 1
ATOM 656 C C . SER A 1 83 ? -5.552 2.429 7.430 1.00 74.75 83 SER A C 1
ATOM 658 O O . SER A 1 83 ? -5.913 2.051 8.540 1.00 74.75 83 SER A O 1
ATOM 660 N N . ILE A 1 84 ? -5.616 3.705 7.047 1.00 76.75 84 ILE A N 1
ATOM 661 C CA . ILE A 1 84 ? -6.218 4.767 7.867 1.00 76.75 84 ILE A CA 1
ATOM 662 C C . ILE A 1 84 ? -7.755 4.813 7.765 1.00 76.75 84 ILE A C 1
ATOM 664 O O . ILE A 1 84 ? -8.399 5.497 8.555 1.00 76.75 84 ILE A O 1
ATOM 668 N N . GLN A 1 85 ? -8.351 4.072 6.823 1.00 78.50 85 GLN A N 1
ATOM 669 C CA . GLN A 1 85 ? -9.803 4.019 6.587 1.00 78.50 85 GLN A CA 1
ATOM 670 C C . GLN A 1 85 ? -10.408 2.632 6.835 1.00 78.50 85 GLN A C 1
ATOM 672 O O . GLN A 1 85 ? -11.625 2.482 6.798 1.00 78.50 85 GLN A O 1
ATOM 677 N N . THR A 1 86 ? -9.593 1.608 7.085 1.00 78.75 86 THR A N 1
ATOM 678 C CA . THR A 1 86 ? -10.047 0.221 7.241 1.00 78.75 86 THR A CA 1
ATOM 679 C C . THR A 1 86 ? -9.999 -0.197 8.699 1.00 78.75 86 THR A C 1
ATOM 681 O O . THR A 1 86 ? -8.950 -0.167 9.333 1.00 78.75 86 THR A O 1
ATOM 684 N N . CYS A 1 87 ? -11.140 -0.615 9.241 1.00 78.44 87 CYS A N 1
ATOM 685 C CA . CYS A 1 87 ? -11.227 -1.106 10.605 1.00 78.44 87 CYS A CA 1
ATOM 686 C C . CYS A 1 87 ? -10.379 -2.367 10.801 1.00 78.44 87 CYS A C 1
ATOM 688 O O . CYS A 1 87 ? -10.555 -3.354 10.092 1.00 78.44 87 CYS A O 1
ATOM 690 N N . GLU A 1 88 ? -9.533 -2.374 11.829 1.00 73.06 88 GLU A N 1
ATOM 691 C CA . GLU A 1 88 ? -8.640 -3.509 12.120 1.00 73.06 88 GLU A CA 1
ATOM 692 C C . GLU A 1 88 ? -9.367 -4.781 12.542 1.00 73.06 88 GLU A C 1
ATOM 694 O O . GLU A 1 88 ? -8.842 -5.874 12.368 1.00 73.06 8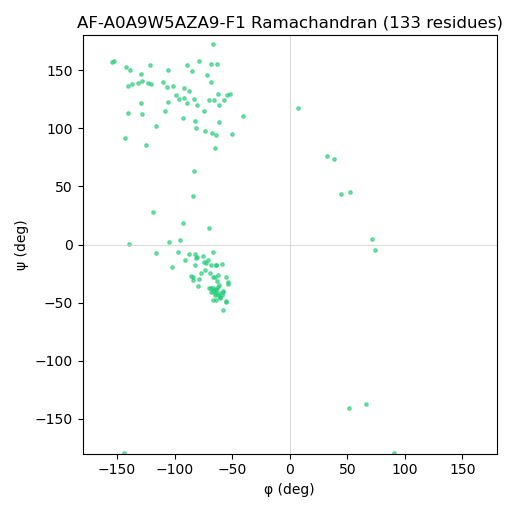8 GLU A O 1
ATOM 699 N N . CYS A 1 89 ? -10.546 -4.640 13.149 1.00 73.69 89 CYS A N 1
ATOM 700 C CA . CYS A 1 89 ? -11.268 -5.770 13.722 1.00 73.69 89 CYS A CA 1
ATOM 701 C C . CYS A 1 89 ? -12.106 -6.520 12.677 1.00 73.69 89 CYS A C 1
ATOM 703 O O . CYS A 1 89 ? -12.336 -7.715 12.831 1.00 73.69 89 CYS A O 1
ATOM 705 N N . CYS A 1 90 ? -12.610 -5.831 11.646 1.00 75.88 90 CYS A N 1
ATOM 706 C CA . CYS A 1 90 ? -13.560 -6.429 10.697 1.00 75.88 90 CYS A CA 1
ATOM 707 C C . CYS A 1 90 ? -13.345 -6.054 9.224 1.00 75.88 90 CYS A C 1
ATOM 709 O O . CYS A 1 90 ? -14.140 -6.467 8.382 1.00 75.88 90 CYS A O 1
ATOM 711 N N . GLY A 1 91 ? -12.340 -5.236 8.899 1.00 73.94 91 GLY A N 1
ATOM 712 C CA . GLY A 1 91 ? -12.035 -4.832 7.524 1.00 73.94 91 GLY A CA 1
ATOM 713 C C . GLY A 1 91 ? -13.036 -3.863 6.882 1.00 73.94 91 GLY A C 1
ATOM 714 O O . GLY A 1 91 ? -12.915 -3.550 5.702 1.00 73.94 91 GLY A O 1
ATOM 715 N N . ARG A 1 92 ? -14.043 -3.378 7.619 1.00 78.12 92 ARG A N 1
ATOM 716 C CA . ARG A 1 92 ? -15.020 -2.406 7.097 1.00 78.12 92 ARG A CA 1
ATOM 717 C C . ARG A 1 92 ? -14.454 -0.986 7.081 1.00 78.12 92 ARG A C 1
ATOM 719 O O . ARG A 1 92 ? -13.590 -0.686 7.906 1.00 78.12 92 ARG A O 1
ATOM 726 N N . PRO A 1 93 ? -15.004 -0.087 6.244 1.00 79.69 93 PRO A N 1
ATOM 727 C CA . PRO A 1 93 ? -14.714 1.336 6.341 1.00 79.69 93 PRO A CA 1
ATOM 728 C C . PRO A 1 93 ? -14.945 1.845 7.769 1.00 79.69 93 PRO A C 1
ATOM 730 O O . PRO A 1 93 ? -15.984 1.583 8.383 1.00 79.69 93 PRO A O 1
ATOM 733 N N . GLY A 1 94 ? -13.952 2.536 8.308 1.00 77.94 94 GLY A N 1
ATOM 734 C CA . GLY A 1 94 ? -13.922 3.059 9.662 1.00 77.94 94 GLY A CA 1
ATOM 735 C C . GLY A 1 94 ? -13.216 4.405 9.721 1.00 77.94 94 GLY A C 1
ATOM 736 O O . GLY A 1 94 ? -12.770 4.942 8.709 1.00 77.94 94 GLY A O 1
ATOM 737 N N . GLN A 1 95 ? -13.134 4.953 10.925 1.00 75.19 95 GLN A N 1
ATOM 738 C CA . GLN A 1 95 ? -12.444 6.209 11.192 1.00 75.19 95 GLN A CA 1
ATOM 739 C C . GLN A 1 95 ? -11.340 5.984 12.219 1.00 75.19 95 GLN A C 1
ATOM 741 O O . GLN A 1 95 ? -11.392 5.038 13.011 1.00 75.19 95 GLN A O 1
ATOM 746 N N . SER A 1 96 ? -10.323 6.841 12.181 1.00 74.12 96 SER A N 1
ATOM 747 C CA . SER A 1 96 ? -9.270 6.864 13.190 1.00 74.12 96 SER A CA 1
ATOM 748 C C . SER A 1 96 ? -9.850 7.287 14.539 1.00 74.12 96 SER A C 1
ATOM 750 O O . SER A 1 96 ? -10.447 8.357 14.651 1.00 74.12 96 SER A O 1
ATOM 752 N N . VAL A 1 97 ? -9.646 6.459 15.555 1.00 73.69 97 VAL A N 1
ATOM 753 C CA . VAL A 1 97 ? -10.043 6.677 16.946 1.00 73.69 97 VAL A CA 1
ATOM 754 C C . VAL A 1 97 ? -8.782 6.642 17.812 1.00 73.69 97 VAL A C 1
ATOM 756 O O . VAL A 1 97 ? -7.916 5.791 17.606 1.00 73.69 97 VAL A O 1
ATOM 759 N N . GLY A 1 98 ? -8.686 7.550 18.785 1.00 68.62 98 GLY A N 1
ATOM 760 C CA . GLY A 1 98 ? -7.495 7.723 19.625 1.00 68.62 98 GLY A CA 1
ATOM 761 C C . GLY A 1 98 ? -6.488 8.730 19.054 1.00 68.62 98 GLY A C 1
ATOM 762 O O . GLY A 1 98 ? -6.719 9.338 18.009 1.00 68.62 98 GLY A O 1
ATOM 763 N N . ALA A 1 99 ? -5.376 8.929 19.762 1.00 64.88 99 ALA A N 1
ATOM 764 C CA . ALA A 1 99 ? -4.290 9.826 19.369 1.00 64.88 99 ALA A CA 1
ATOM 765 C C . ALA A 1 99 ? -2.929 9.222 19.747 1.00 64.88 99 ALA A C 1
ATOM 767 O O . ALA A 1 99 ? -2.834 8.459 20.706 1.00 64.88 99 ALA A O 1
ATOM 768 N N . GLY A 1 100 ? -1.875 9.581 19.008 1.00 66.44 100 GLY A N 1
ATOM 769 C CA . GLY A 1 100 ? -0.524 9.060 19.243 1.00 66.44 100 GLY A CA 1
ATOM 770 C C . GLY A 1 100 ? -0.412 7.561 18.952 1.00 66.44 100 GLY A C 1
ATOM 771 O O . GLY A 1 100 ? -0.974 7.080 17.969 1.00 66.44 100 GLY A O 1
ATOM 772 N N . ASP A 1 101 ? 0.287 6.836 19.824 1.00 59.88 101 ASP A N 1
ATOM 773 C CA . ASP A 1 101 ? 0.611 5.410 19.653 1.00 59.88 101 ASP A CA 1
ATOM 774 C C . ASP A 1 101 ? -0.608 4.480 19.816 1.00 59.88 101 ASP A C 1
ATOM 776 O O . ASP A 1 101 ? -0.566 3.310 19.442 1.00 59.88 101 ASP A O 1
ATOM 780 N N . GLU A 1 102 ? -1.723 5.000 20.340 1.00 61.84 102 GLU A N 1
ATOM 781 C CA . GLU A 1 102 ? -2.990 4.268 20.479 1.00 61.84 102 GLU A CA 1
ATOM 782 C C . GLU A 1 102 ? -3.961 4.521 19.315 1.00 61.84 102 GLU A C 1
ATOM 784 O O . GLU A 1 102 ? -5.097 4.034 19.331 1.00 61.84 102 GLU A O 1
ATOM 789 N N . ALA A 1 103 ? -3.539 5.290 18.303 1.00 68.25 103 ALA A N 1
ATOM 790 C CA . ALA A 1 103 ? -4.356 5.568 17.133 1.00 68.25 103 ALA A CA 1
ATOM 791 C C . ALA A 1 103 ? -4.686 4.266 16.391 1.00 68.25 103 ALA A C 1
ATOM 793 O O . ALA A 1 103 ? -3.812 3.542 15.910 1.00 68.25 103 ALA A O 1
ATOM 794 N N . ARG A 1 104 ? -5.981 3.981 16.272 1.00 72.94 104 ARG A N 1
ATOM 795 C CA . ARG A 1 104 ? -6.509 2.760 15.659 1.00 72.94 104 ARG A CA 1
ATOM 796 C C . ARG A 1 104 ? -7.703 3.074 14.791 1.00 72.94 104 ARG A C 1
ATOM 798 O O . ARG A 1 104 ? -8.460 3.995 15.080 1.00 72.94 104 ARG A O 1
ATOM 805 N N . VAL A 1 105 ? -7.918 2.294 13.740 1.00 75.19 105 VAL A N 1
ATOM 806 C CA . VAL A 1 105 ? -9.090 2.495 12.880 1.00 75.19 105 VAL A CA 1
ATOM 807 C C . VAL A 1 105 ? -10.207 1.555 13.309 1.00 75.19 105 VAL A C 1
ATOM 809 O O . VAL A 1 105 ? -10.032 0.332 13.420 1.00 75.19 105 VAL A O 1
ATOM 812 N N . ARG A 1 106 ? -11.381 2.125 13.586 1.00 74.44 106 ARG A N 1
ATOM 813 C CA . ARG A 1 106 ? -12.555 1.390 14.065 1.00 74.44 106 ARG A CA 1
ATOM 814 C C . ARG A 1 106 ? -13.797 1.786 13.267 1.00 74.44 106 ARG A C 1
ATOM 816 O O . ARG A 1 106 ? -13.986 2.947 12.917 1.00 74.44 106 ARG A O 1
ATOM 823 N N . CYS A 1 107 ? -14.632 0.804 12.935 1.00 79.06 107 CYS A N 1
ATOM 824 C CA . CYS A 1 107 ? -15.927 1.046 12.303 1.00 79.06 107 CYS A CA 1
ATOM 825 C C . CYS A 1 107 ? -17.024 1.247 13.363 1.00 79.06 107 CYS A C 1
ATOM 827 O O . C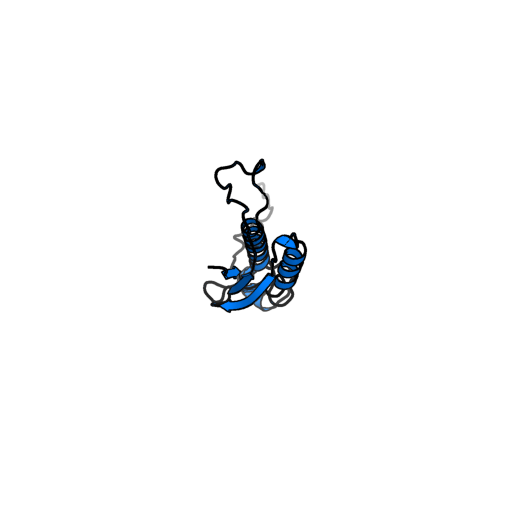YS A 1 107 ? -16.921 0.639 14.430 1.00 79.06 107 CYS A O 1
ATOM 829 N N . PRO A 1 108 ? -18.122 1.961 13.049 1.00 71.62 108 PRO A N 1
ATOM 830 C CA . PRO A 1 108 ? -19.222 2.219 13.989 1.00 71.62 108 PRO A CA 1
ATOM 831 C C . PRO A 1 108 ? -19.914 0.969 14.553 1.00 71.62 108 PRO A C 1
ATOM 833 O O . PRO A 1 108 ? -20.635 1.058 15.536 1.00 71.62 108 PRO A O 1
ATOM 836 N N . ALA A 1 109 ? -19.725 -0.194 13.921 1.00 71.50 109 ALA A N 1
ATOM 837 C CA . ALA A 1 109 ? -20.265 -1.466 14.399 1.00 71.50 109 ALA A CA 1
ATOM 838 C C . ALA A 1 109 ? -19.510 -2.041 15.612 1.00 71.50 109 ALA A C 1
ATOM 840 O O . ALA A 1 109 ? -19.969 -3.021 16.190 1.00 71.50 109 ALA A O 1
ATOM 841 N N . HIS A 1 110 ? -18.358 -1.471 15.977 1.00 68.25 110 HIS A N 1
ATOM 842 C CA . HIS A 1 110 ? -17.644 -1.839 17.194 1.00 68.25 110 HIS A CA 1
ATOM 843 C C . HIS A 1 110 ? -17.961 -0.829 18.296 1.00 68.25 110 HIS A C 1
ATOM 845 O O . HIS A 1 110 ? -17.847 0.379 18.092 1.00 68.25 110 HIS A O 1
ATOM 851 N N . GLU A 1 111 ? -18.371 -1.360 19.446 1.00 53.47 111 GLU A N 1
ATOM 852 C CA . GLU A 1 111 ? -18.898 -0.641 20.614 1.00 53.47 111 GLU A CA 1
ATOM 853 C C . GLU A 1 111 ? -17.935 0.449 21.128 1.00 53.47 111 GLU A C 1
ATOM 855 O O . GLU A 1 111 ? -18.366 1.512 21.564 1.00 53.47 111 GLU A O 1
ATOM 860 N N . ASP A 1 112 ? -16.629 0.261 20.917 1.00 57.12 112 ASP A N 1
ATOM 861 C CA . ASP A 1 112 ? -15.562 1.206 21.272 1.00 57.12 112 ASP A CA 1
ATOM 862 C C . ASP A 1 112 ? -15.579 2.537 20.477 1.00 57.12 112 ASP A C 1
ATOM 864 O O . ASP A 1 112 ? -14.767 3.423 20.743 1.00 57.12 112 ASP A O 1
ATOM 868 N N . VAL A 1 113 ? -16.444 2.685 19.461 1.00 53.88 113 VAL A N 1
ATOM 869 C CA . VAL A 1 113 ? -16.571 3.911 18.637 1.00 53.88 113 VAL A CA 1
ATOM 870 C C . VAL A 1 113 ? -17.601 4.895 19.199 1.00 53.88 113 VAL A C 1
ATOM 872 O O . VAL A 1 113 ? -17.615 6.063 18.802 1.00 53.88 113 VAL A O 1
ATOM 875 N N . VAL A 1 114 ? -18.434 4.464 20.152 1.00 50.22 114 VAL A N 1
ATOM 876 C CA . VAL A 1 114 ? -19.528 5.288 20.689 1.00 50.22 114 VAL A CA 1
ATOM 877 C C . VAL A 1 114 ? -19.003 6.533 21.429 1.00 50.22 114 VAL A C 1
ATOM 879 O O . VAL A 1 114 ? -19.648 7.575 21.362 1.00 50.22 114 VAL A O 1
ATOM 882 N N . ASP A 1 115 ? -17.796 6.499 22.006 1.00 45.28 115 ASP A N 1
ATOM 883 C CA . ASP A 1 115 ? -17.234 7.649 22.741 1.00 45.28 115 ASP A CA 1
ATOM 884 C C . ASP A 1 115 ? -16.492 8.680 21.871 1.00 45.28 115 ASP A C 1
ATOM 886 O O . ASP A 1 115 ? -16.461 9.866 22.200 1.00 45.28 115 ASP A O 1
ATOM 890 N N . ALA A 1 116 ? -15.923 8.290 20.726 1.00 44.75 116 ALA A N 1
ATOM 891 C CA . ALA A 1 116 ? -15.148 9.225 19.899 1.00 44.75 116 ALA A CA 1
ATOM 892 C C . ALA A 1 116 ? -16.038 10.137 19.038 1.00 44.75 116 ALA A C 1
ATOM 894 O O . ALA A 1 116 ? -15.732 11.313 18.847 1.00 44.75 116 ALA A O 1
ATOM 895 N N . VAL A 1 117 ? -17.168 9.614 18.550 1.00 47.41 117 VAL A N 1
ATOM 896 C CA . VAL A 1 117 ? -18.148 10.402 17.782 1.00 47.41 117 VAL A CA 1
ATOM 897 C C . VAL A 1 117 ? -19.019 11.254 18.712 1.00 47.41 117 VAL A C 1
ATOM 899 O O . VAL A 1 117 ? -19.408 12.357 18.338 1.00 47.41 117 VAL A O 1
ATOM 902 N N . ALA A 1 118 ? -19.267 10.807 19.949 1.00 45.59 118 ALA A N 1
ATOM 903 C CA . ALA A 1 118 ? -20.026 11.576 20.937 1.00 45.59 118 ALA A CA 1
ATOM 904 C C . ALA A 1 118 ? -19.284 12.830 21.448 1.00 45.59 118 ALA A C 1
ATOM 906 O O . ALA A 1 118 ? -19.931 13.790 21.864 1.00 45.59 118 ALA A O 1
ATOM 907 N N . TRP A 1 119 ? -17.946 12.862 21.385 1.00 40.66 119 TRP A N 1
ATOM 908 C CA . TRP A 1 119 ? -17.128 14.030 21.759 1.00 40.66 119 TRP A CA 1
ATOM 909 C C . TRP A 1 119 ? -16.706 14.923 20.586 1.00 40.66 119 TRP A C 1
ATOM 911 O O . TRP A 1 119 ? -16.180 16.015 20.800 1.00 40.66 119 TRP A O 1
ATOM 921 N N . GLY A 1 120 ? -16.987 14.520 19.346 1.00 40.38 120 GLY A N 1
ATOM 922 C CA . GLY A 1 120 ? -16.934 15.391 18.173 1.00 40.38 120 GLY A CA 1
ATOM 923 C C . GLY A 1 120 ? -18.231 16.175 18.060 1.00 40.38 120 GLY A C 1
ATOM 924 O O . GLY A 1 120 ? -18.996 15.956 17.127 1.00 40.38 120 GLY A O 1
ATOM 925 N N . GLY A 1 121 ? -18.502 17.018 19.062 1.00 38.22 121 GLY A N 1
ATOM 926 C CA . GLY A 1 121 ? -19.723 17.798 19.184 1.00 38.22 121 GLY A CA 1
ATOM 927 C C . GLY A 1 121 ? -20.161 18.353 17.837 1.00 38.22 121 GLY A C 1
ATOM 928 O O . GLY A 1 121 ? -19.533 19.257 17.285 1.00 38.22 121 GLY A O 1
ATOM 929 N N . ALA A 1 122 ? -21.272 17.811 17.343 1.00 42.84 122 ALA A N 1
ATOM 930 C CA . ALA A 1 122 ? -22.179 18.539 16.491 1.00 42.84 122 ALA A CA 1
ATOM 931 C C . ALA A 1 122 ? -22.463 19.865 17.204 1.00 42.84 122 ALA A C 1
ATOM 933 O O . ALA A 1 122 ? -23.314 19.954 18.091 1.00 42.84 122 ALA A O 1
ATOM 934 N N . ALA A 1 123 ? -21.706 20.897 16.841 1.00 44.03 123 ALA A N 1
ATOM 935 C CA . ALA A 1 123 ? -22.115 22.268 17.025 1.00 44.03 123 ALA A CA 1
ATOM 936 C C . ALA A 1 123 ? -23.334 22.460 16.121 1.00 44.03 123 ALA A C 1
ATOM 938 O O . ALA A 1 123 ? -23.218 22.876 14.976 1.00 44.03 123 ALA A O 1
ATOM 939 N N . SER A 1 124 ? -24.488 22.050 16.651 1.00 47.31 124 SER A N 1
ATOM 940 C CA . SER A 1 124 ? -25.795 22.647 16.417 1.00 47.31 124 SER A CA 1
ATOM 941 C C . SER A 1 124 ? -26.046 23.114 14.981 1.00 47.31 124 SER A C 1
ATOM 943 O O . SER A 1 124 ? -26.123 24.318 14.726 1.00 47.31 124 SER A O 1
ATOM 945 N N . ASP A 1 125 ? -26.259 22.173 14.063 1.00 41.00 125 ASP A N 1
ATOM 946 C CA . ASP A 1 125 ? -27.034 22.475 12.863 1.00 41.00 125 ASP A CA 1
ATOM 947 C C . ASP A 1 125 ? -28.488 22.728 13.288 1.00 41.00 125 ASP A C 1
ATOM 949 O O . ASP A 1 125 ? -29.275 21.820 13.552 1.00 41.00 125 ASP A O 1
ATOM 953 N N . GLY A 1 126 ? -28.784 24.017 13.458 1.00 41.31 126 GLY A N 1
ATOM 954 C CA . GLY A 1 126 ? -30.057 24.670 13.173 1.00 41.31 126 GLY A CA 1
ATOM 955 C C . GLY A 1 126 ? -31.340 23.858 13.345 1.00 41.31 126 GLY A C 1
ATOM 956 O O . GLY A 1 126 ? -32.012 23.560 12.365 1.00 41.31 126 GLY A O 1
ATOM 957 N N . TYR A 1 127 ? -31.768 23.649 14.588 1.00 49.31 127 TYR A N 1
ATOM 958 C CA . TYR A 1 127 ? -33.192 23.515 14.904 1.00 49.31 127 TYR A CA 1
ATOM 959 C C . TYR A 1 127 ? -33.565 24.531 15.990 1.00 49.31 127 TYR A C 1
ATOM 961 O O . TYR A 1 127 ? -33.571 24.230 17.180 1.00 49.31 127 TYR A O 1
ATOM 969 N N . MET A 1 128 ? -33.887 25.762 15.578 1.00 41.44 128 MET A N 1
ATOM 970 C CA . MET A 1 128 ? -34.710 26.667 16.386 1.00 41.44 128 MET A CA 1
ATOM 971 C C . MET A 1 128 ? -36.012 26.958 15.641 1.00 41.44 128 MET A C 1
ATOM 973 O O . MET A 1 128 ? -36.044 27.711 14.674 1.00 41.44 128 MET A O 1
ATOM 977 N N . PHE A 1 129 ? -37.048 26.269 16.113 1.00 47.72 129 PHE A N 1
ATOM 978 C CA . PHE A 1 129 ? -38.482 26.518 16.014 1.00 47.72 129 PHE A CA 1
ATOM 979 C C . PHE A 1 129 ? -38.967 27.663 15.110 1.00 47.72 129 PHE A C 1
ATOM 981 O O . PHE A 1 129 ? -38.797 28.850 15.387 1.00 47.72 129 PHE A O 1
ATOM 988 N N . ASP A 1 130 ? -39.734 27.260 14.100 1.00 48.53 130 ASP A N 1
ATOM 989 C CA . ASP A 1 130 ? -40.748 28.083 13.459 1.00 48.53 130 ASP A CA 1
ATOM 990 C C . ASP A 1 130 ? -41.825 28.464 14.494 1.00 48.53 130 ASP A C 1
ATOM 992 O O . ASP A 1 130 ? -42.649 27.641 14.883 1.00 48.53 130 ASP A O 1
ATOM 996 N N . THR A 1 131 ? -41.813 29.714 14.960 1.00 43.28 131 THR A N 1
ATOM 997 C CA . THR A 1 131 ? -43.026 30.392 15.438 1.00 43.28 131 THR A CA 1
ATOM 998 C C . THR A 1 131 ? -42.975 31.861 15.041 1.00 43.28 131 THR A C 1
ATOM 1000 O O . THR A 1 131 ? -42.482 32.720 15.774 1.00 43.28 131 THR A O 1
ATOM 1003 N N . ARG A 1 132 ? -43.531 32.175 13.868 1.00 37.31 132 ARG A N 1
ATOM 1004 C CA . ARG A 1 132 ? -43.988 33.534 13.550 1.00 37.31 132 ARG A CA 1
ATOM 1005 C C . ARG A 1 132 ? -45.139 33.917 14.488 1.00 37.31 132 ARG A C 1
ATOM 1007 O O . ARG A 1 132 ? -46.297 33.668 14.175 1.00 37.31 132 ARG A O 1
ATOM 1014 N N . MET A 1 133 ? -44.844 34.593 15.596 1.00 43.06 133 MET A N 1
ATOM 1015 C CA . MET A 1 133 ? -45.832 35.459 16.245 1.00 43.06 133 MET A CA 1
ATOM 1016 C C . MET A 1 133 ? -45.851 36.802 15.508 1.00 43.06 133 MET A C 1
ATOM 1018 O O . MET A 1 133 ? -44.970 37.643 15.692 1.00 43.06 133 MET A O 1
ATOM 1022 N N . ARG A 1 134 ? -46.844 36.998 14.633 1.00 43.97 134 ARG A N 1
ATOM 1023 C CA . ARG A 1 134 ? -47.264 38.340 14.211 1.00 43.97 134 ARG A CA 1
ATOM 1024 C C . ARG A 1 134 ? -48.306 38.851 15.207 1.00 43.97 134 ARG A C 1
ATOM 1026 O O . ARG A 1 134 ? -49.215 38.111 15.569 1.00 43.97 134 ARG A O 1
ATOM 1033 N N . ARG A 1 135 ? -48.073 40.093 15.637 1.00 49.88 135 ARG A N 1
ATOM 1034 C CA . ARG A 1 135 ? -48.973 40.977 16.389 1.00 49.88 135 ARG A CA 1
ATOM 1035 C C . ARG A 1 135 ? -50.380 41.031 15.814 1.00 49.88 135 ARG A C 1
ATOM 1037 O O . ARG A 1 135 ? -50.485 40.978 14.567 1.00 49.88 135 ARG A O 1
#

Nearest PDB structures (foldseek):
  8a66-assembly2_B  TM=6.991E-0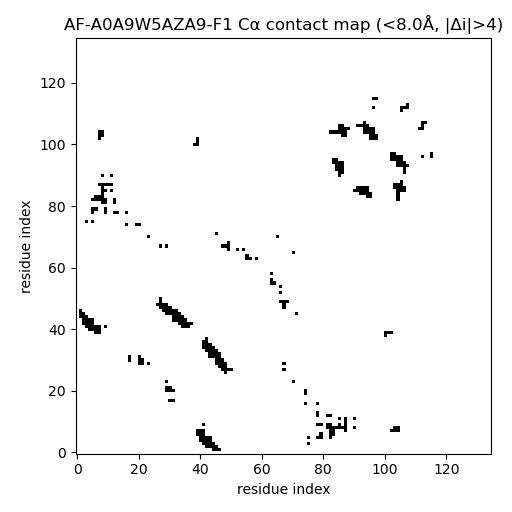1  e=1.085E+00  Homo sapiens
  8a66-assembly1_A  TM=5.984E-01  e=1.315E+00  Homo sapiens
  7suf-assembly1_A  TM=4.728E-01  e=4.732E+00  Homo sapiens
  5wax-assembly1_A  TM=3.214E-01  e=2.495E+00  Saccharum officinarum species complex

Mean predicted aligned error: 13.12 Å

Radius of gyration: 21.96 Å; Cα contacts (8 Å, |Δi|>4): 189; chains: 1; bounding box: 68×52×43 Å

Secondary structure (DSSP, 8-state):
--EEEE-TTTHHHHHHHHHHHHTS-GGG--EEEEEEEETTEEEEEEE---TT----TTS-GGGPPP-HHHHHHHHHHHHHHHHTTB-TTT-SB-EEESSGGG-EEE-TTSGGGHHHHHSS---------------